Protein AF-A0A3M1F4U8-F1 (afdb_monomer)

Radius of gyration: 16.97 Å; Cα contacts (8 Å, |Δi|>4): 163; chains: 1; bounding box: 34×54×37 Å

Mean predicted aligned error: 6.3 Å

Secondary structure (DSSP, 8-state):
-HHHHHHTT--GGG-EEETTTTHHHHHHHSTTPEEE-TTSPPPPBTTB---BSSHHHHHHHHHHHHHHTT-----TTS-HHHHHHHHHHHTT--BSSTTSSS-B-B--HHHHHHHHSS--HHHHHHHHHHHHHHHHHHHT----TT----

Solvent-accessible surface area (backbone atoms only — not comparable to full-atom values): 8878 Å² total; per-residue (Å²): 108,68,69,56,27,64,76,67,74,47,57,42,76,79,39,77,41,57,35,85,58,84,33,41,65,54,46,74,74,36,81,60,42,39,76,38,52,54,83,36,74,52,73,48,53,88,84,42,73,67,67,38,64,13,28,46,33,43,21,43,54,51,40,51,54,32,49,78,66,68,74,54,84,78,72,91,82,60,59,66,72,58,53,55,46,29,52,60,26,51,76,54,72,39,70,42,65,81,93,52,101,66,54,48,32,47,58,50,71,66,58,43,20,70,74,71,76,43,76,51,59,52,31,51,56,58,23,54,54,36,50,58,70,52,47,51,56,65,73,70,65,67,72,62,96,76,75,75,90,129

pLDDT: mean 88.59, std 14.85, range [35.16, 97.62]

Nearest PDB structures (foldseek):
  2xxa-assembly2_C  TM=3.880E-01  e=1.888E+00  Escherichia coli K-12
  2xxa-assembly1_A  TM=4.246E-01  e=3.343E+00  Escherichia coli K-12
  4xco-assembly2_C  TM=4.123E-01  e=4.894E+00  Methanocaldococcus jannaschii

Foldseek 3Di:
DVVVCVVVVPDQLLAEFECPPPCVVVPVVDPNHHYDDFQDQDFAALNHRAQARGNVLVLLVVLVVCVVVVVDDDDPPPDVVLVVLQVLLNVQFDFDPPVDPHGGYTDDQVRSCVVRVHGSVSNSNSSVSCVCVSCVSVVVPPPPPVPDDD

Structure (mmCIF, N/CA/C/O backbone):
data_AF-A0A3M1F4U8-F1
#
_entry.id   AF-A0A3M1F4U8-F1
#
loop_
_atom_site.group_PDB
_atom_site.id
_atom_site.type_symbol
_atom_site.label_atom_id
_atom_site.label_alt_id
_atom_site.label_comp_id
_atom_site.label_asym_id
_atom_site.label_entity_id
_atom_site.label_seq_id
_atom_site.pdbx_PDB_ins_code
_atom_site.Cartn_x
_atom_site.Cartn_y
_atom_site.Cartn_z
_atom_site.occupancy
_atom_site.B_iso_or_equiv
_atom_site.auth_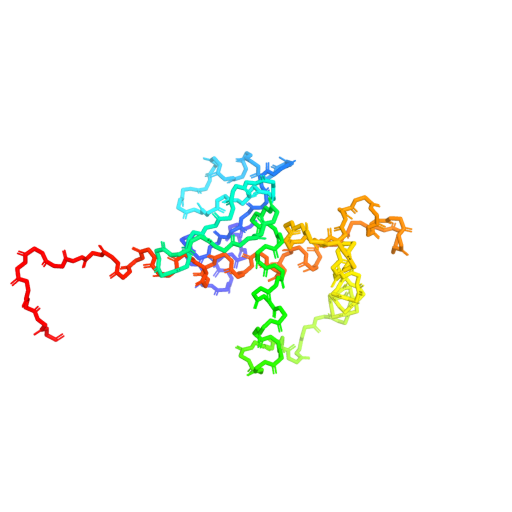seq_id
_atom_site.auth_comp_id
_atom_site.auth_asym_id
_atom_site.auth_atom_id
_atom_site.pdbx_PDB_model_num
ATOM 1 N N . ILE A 1 1 ? 2.109 -4.261 -17.198 1.00 89.00 1 ILE A N 1
ATOM 2 C CA . ILE A 1 1 ? 2.278 -5.040 -15.947 1.00 89.00 1 ILE A CA 1
ATOM 3 C C . ILE A 1 1 ? 2.910 -6.412 -16.203 1.00 89.00 1 ILE A C 1
ATOM 5 O O . ILE A 1 1 ? 3.898 -6.701 -15.551 1.00 89.00 1 ILE A O 1
ATOM 9 N N . GLN A 1 2 ? 2.458 -7.190 -17.199 1.00 92.44 2 GLN A N 1
ATOM 10 C CA . GLN A 1 2 ? 3.043 -8.504 -17.543 1.00 92.44 2 GLN A CA 1
ATOM 11 C C . GLN A 1 2 ? 4.571 -8.476 -17.752 1.00 92.44 2 GLN A C 1
ATOM 13 O O . GLN A 1 2 ? 5.275 -9.286 -17.169 1.00 92.44 2 GLN A O 1
ATOM 18 N N . ALA A 1 3 ? 5.103 -7.485 -18.478 1.00 95.62 3 ALA A N 1
ATOM 19 C CA . ALA A 1 3 ? 6.553 -7.342 -18.659 1.00 95.62 3 ALA A CA 1
ATOM 20 C C . ALA A 1 3 ? 7.322 -7.109 -17.341 1.00 95.62 3 ALA A C 1
ATOM 22 O O . ALA A 1 3 ? 8.433 -7.598 -17.184 1.00 95.62 3 ALA A O 1
ATOM 23 N N . LEU A 1 4 ? 6.730 -6.391 -16.376 1.00 94.25 4 LEU A N 1
ATOM 24 C CA 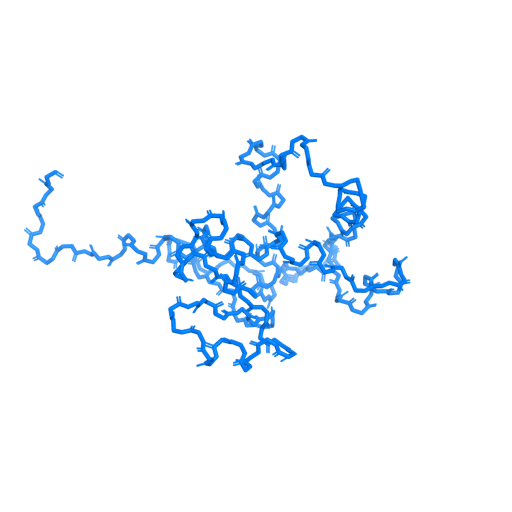. LEU A 1 4 ? 7.337 -6.202 -15.052 1.00 94.25 4 LEU A CA 1
ATOM 25 C C . LEU A 1 4 ? 7.283 -7.501 -14.240 1.00 94.25 4 LEU A C 1
ATOM 27 O O . LEU A 1 4 ? 8.227 -7.816 -13.529 1.00 94.25 4 LEU A O 1
ATOM 31 N N . MET A 1 5 ? 6.195 -8.264 -14.360 1.00 94.88 5 MET A N 1
ATOM 32 C CA . MET A 1 5 ? 6.068 -9.572 -13.712 1.00 94.88 5 MET A CA 1
ATOM 33 C C . MET A 1 5 ? 7.154 -10.535 -14.191 1.00 94.88 5 MET A C 1
ATOM 35 O O . MET A 1 5 ? 7.796 -11.171 -13.367 1.00 94.88 5 MET A O 1
ATOM 39 N N . GLU A 1 6 ? 7.401 -10.587 -15.501 1.00 95.94 6 GLU A N 1
ATOM 40 C CA . GLU A 1 6 ? 8.479 -11.390 -16.087 1.00 95.94 6 GLU A CA 1
ATOM 41 C C . GLU A 1 6 ? 9.863 -10.877 -15.666 1.00 95.94 6 GLU A C 1
ATOM 43 O O . GLU A 1 6 ? 10.699 -11.653 -15.214 1.00 95.94 6 GLU A O 1
ATOM 48 N N . GLN A 1 7 ? 10.091 -9.561 -15.741 1.00 96.19 7 GLN A N 1
ATOM 49 C CA . GLN A 1 7 ? 11.369 -8.947 -15.374 1.00 96.19 7 GLN A CA 1
ATOM 50 C C . GLN A 1 7 ? 11.768 -9.215 -13.915 1.00 96.19 7 GLN A C 1
ATOM 52 O O . GLN A 1 7 ? 12.953 -9.380 -13.628 1.00 96.19 7 GLN A O 1
ATOM 57 N N . TYR A 1 8 ? 10.799 -9.206 -12.998 1.00 93.50 8 TYR A N 1
ATOM 58 C CA . TYR A 1 8 ? 11.035 -9.349 -11.560 1.00 93.50 8 TYR A CA 1
ATOM 59 C C . TYR A 1 8 ? 10.680 -10.738 -11.010 1.00 93.50 8 TYR A C 1
ATOM 61 O O . TYR A 1 8 ? 10.715 -10.915 -9.794 1.00 93.50 8 TYR A O 1
ATOM 69 N N . ASP A 1 9 ? 10.347 -11.701 -11.875 1.00 95.88 9 ASP A N 1
ATOM 70 C CA . ASP A 1 9 ? 9.935 -13.065 -11.509 1.00 95.88 9 ASP A CA 1
ATOM 71 C C . ASP A 1 9 ? 8.799 -13.097 -10.462 1.00 95.88 9 ASP A C 1
ATOM 73 O O . ASP A 1 9 ? 8.844 -13.788 -9.442 1.00 95.88 9 ASP A O 1
ATOM 77 N N . ILE A 1 10 ? 7.765 -12.280 -10.693 1.00 94.75 10 ILE A N 1
ATOM 78 C CA . ILE A 1 10 ? 6.606 -12.161 -9.803 1.00 94.75 10 ILE A CA 1
ATOM 79 C C . ILE A 1 10 ? 5.406 -12.892 -10.416 1.00 94.75 10 ILE A C 1
ATOM 81 O O . ILE A 1 10 ? 4.885 -12.453 -11.445 1.00 94.75 10 ILE A O 1
ATOM 85 N N . PRO A 1 11 ? 4.896 -13.969 -9.787 1.00 94.88 11 PRO A N 1
ATOM 86 C CA . PRO A 1 11 ? 3.726 -14.669 -10.299 1.00 94.88 11 PRO A CA 1
ATOM 87 C C . PRO A 1 11 ? 2.458 -13.804 -10.164 1.00 94.88 11 PRO A C 1
ATOM 89 O O . PRO A 1 11 ? 2.358 -13.022 -9.212 1.00 94.88 11 PRO A O 1
ATOM 92 N N . PRO A 1 12 ? 1.439 -13.984 -11.032 1.00 94.62 12 PRO A N 1
ATOM 93 C CA . PRO A 1 12 ? 0.187 -13.218 -10.978 1.00 94.62 12 PRO A CA 1
ATOM 94 C C . PRO A 1 12 ? -0.471 -13.209 -9.593 1.00 94.62 12 PRO A C 1
ATOM 96 O O . PRO A 1 12 ? -0.931 -12.173 -9.130 1.00 94.62 12 PRO A O 1
ATOM 99 N N . SER A 1 13 ? -0.417 -14.331 -8.870 1.00 93.94 13 SER A N 1
ATOM 100 C CA . SER A 1 13 ? -0.975 -14.473 -7.516 1.00 93.94 13 SER A CA 1
ATOM 101 C C . SER A 1 13 ? -0.355 -13.551 -6.459 1.00 93.94 13 SER A C 1
ATOM 103 O O . SER A 1 13 ? -0.916 -13.414 -5.371 1.00 93.94 13 SER A O 1
ATOM 105 N N . ARG A 1 14 ? 0.786 -12.920 -6.766 1.00 94.56 14 ARG A N 1
ATOM 106 C CA . ARG A 1 14 ? 1.500 -11.937 -5.937 1.00 94.56 14 ARG A CA 1
ATOM 107 C C . ARG A 1 14 ? 1.400 -10.512 -6.496 1.00 94.56 14 ARG A C 1
ATOM 109 O O . ARG A 1 14 ? 2.110 -9.623 -6.031 1.00 94.56 14 ARG A O 1
ATOM 116 N N . VAL A 1 15 ? 0.513 -10.283 -7.464 1.00 95.56 15 VAL A N 1
ATOM 117 C CA . VAL A 1 15 ? 0.231 -8.971 -8.057 1.00 95.56 15 VAL A CA 1
ATOM 118 C C . VAL A 1 15 ? -1.137 -8.488 -7.596 1.00 95.56 15 VAL A C 1
ATOM 120 O O . VAL A 1 15 ? -2.102 -9.248 -7.599 1.00 95.56 15 VAL A O 1
ATOM 123 N N . VAL A 1 16 ? -1.210 -7.220 -7.197 1.00 95.81 16 VAL A N 1
ATOM 124 C CA . VAL A 1 16 ? -2.446 -6.537 -6.806 1.00 95.81 16 VAL A CA 1
ATOM 125 C C . VAL A 1 16 ? -2.638 -5.284 -7.663 1.00 95.81 16 VAL A C 1
ATOM 127 O O . VAL A 1 16 ? -1.659 -4.597 -7.964 1.00 95.81 16 VAL A O 1
ATOM 130 N N . ILE A 1 17 ? -3.870 -5.009 -8.092 1.00 95.50 17 ILE A N 1
ATOM 131 C CA . ILE A 1 17 ? -4.217 -3.938 -9.039 1.00 95.50 17 ILE A CA 1
ATOM 132 C C . ILE A 1 17 ? -5.404 -3.129 -8.492 1.00 95.50 17 ILE A C 1
ATOM 134 O O . ILE A 1 17 ? -6.391 -3.717 -8.063 1.00 95.50 17 ILE A O 1
ATOM 138 N N . ASP A 1 18 ? -5.316 -1.792 -8.526 1.00 93.25 18 ASP A N 1
ATOM 139 C CA . ASP A 1 18 ? -6.425 -0.889 -8.164 1.00 93.25 18 ASP A CA 1
ATOM 140 C C . ASP A 1 18 ? -7.567 -0.992 -9.189 1.00 93.25 18 ASP A C 1
ATOM 142 O O . ASP A 1 18 ? -7.392 -0.670 -10.367 1.00 93.25 18 ASP A O 1
ATOM 146 N N . GLU A 1 19 ? -8.739 -1.428 -8.736 1.00 93.25 19 GLU A N 1
ATOM 147 C CA . GLU A 1 19 ? -9.929 -1.637 -9.562 1.00 93.25 19 GLU A CA 1
ATOM 148 C C . GLU A 1 19 ? -10.860 -0.422 -9.627 1.00 93.25 19 GLU A C 1
ATOM 150 O O . GLU A 1 19 ? -11.730 -0.381 -10.494 1.00 93.25 19 GLU A O 1
ATOM 155 N N . ASP A 1 20 ? -10.689 0.601 -8.781 1.00 85.19 20 ASP A N 1
ATOM 156 C CA . ASP A 1 20 ? -11.611 1.753 -8.726 1.00 85.19 20 ASP A CA 1
ATOM 157 C C . ASP A 1 20 ? -11.517 2.688 -9.960 1.00 85.19 20 ASP A C 1
ATOM 159 O O . ASP A 1 20 ? -12.124 3.762 -9.995 1.00 85.19 20 ASP A O 1
ATOM 163 N N . GLY A 1 21 ? -10.758 2.300 -10.989 1.00 83.06 21 GLY A N 1
ATOM 164 C CA . GLY A 1 21 ? -10.566 3.048 -12.229 1.00 83.06 21 GLY A CA 1
ATOM 165 C C . GLY A 1 21 ? -10.258 2.144 -13.425 1.00 83.06 21 GLY A C 1
ATOM 166 O O . GLY A 1 21 ? -10.920 1.139 -13.657 1.00 83.06 21 GLY A O 1
ATOM 167 N N . V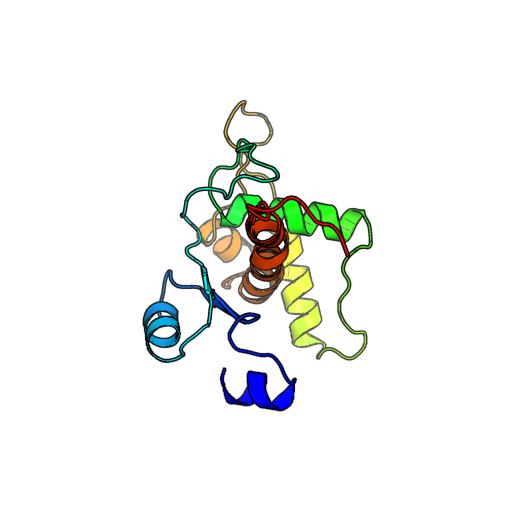AL A 1 22 ? -9.238 2.501 -14.211 1.00 85.06 22 VAL A N 1
ATOM 168 C CA . VAL A 1 22 ? -8.864 1.762 -15.436 1.00 85.06 22 VAL A CA 1
ATOM 169 C C . VAL A 1 22 ? -8.325 0.349 -15.173 1.00 85.06 22 VAL A C 1
ATOM 171 O O . VAL A 1 22 ? -8.220 -0.440 -16.107 1.00 85.06 22 VAL A O 1
ATOM 174 N N . GLY A 1 23 ? -7.966 0.026 -13.928 1.00 87.50 23 GLY A N 1
ATOM 175 C CA . GLY A 1 23 ? -7.357 -1.255 -13.580 1.00 87.50 23 GLY A CA 1
ATOM 176 C C . GLY A 1 23 ? -8.321 -2.441 -13.571 1.00 87.50 23 GLY A C 1
ATOM 177 O O . GLY A 1 23 ? -7.843 -3.561 -13.710 1.00 87.50 23 GLY A O 1
ATOM 178 N N . GLY A 1 24 ? -9.642 -2.226 -13.512 1.00 89.81 24 GLY A N 1
ATOM 179 C CA . GLY A 1 24 ? -10.625 -3.320 -13.560 1.00 89.81 24 GLY A CA 1
ATOM 180 C C . GLY A 1 24 ? -10.485 -4.187 -14.817 1.00 89.81 24 GLY A C 1
ATOM 181 O O . GLY A 1 24 ? -10.349 -5.400 -14.721 1.00 89.81 24 GLY A O 1
ATOM 182 N N . GLY A 1 25 ? -10.352 -3.560 -15.991 1.00 91.19 25 GLY A N 1
ATOM 183 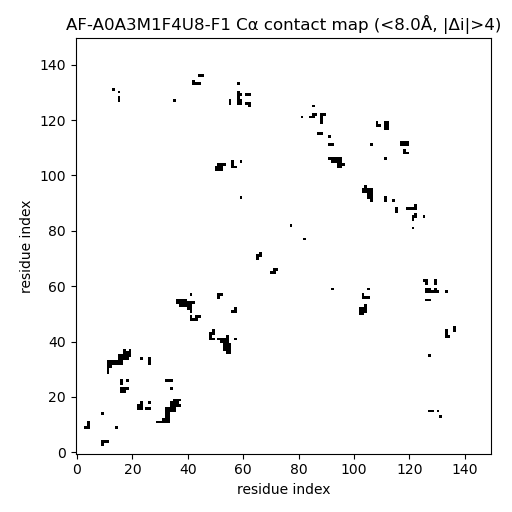C CA . GLY A 1 25 ? -10.117 -4.302 -17.236 1.00 91.19 25 GLY A CA 1
ATOM 184 C C . GLY A 1 25 ? -8.791 -5.075 -17.246 1.00 91.19 25 GLY A C 1
ATOM 185 O O . GLY A 1 25 ? -8.698 -6.134 -17.852 1.00 91.19 25 GLY A O 1
ATOM 186 N N . VAL A 1 26 ? -7.770 -4.592 -16.529 1.00 91.12 26 VAL A N 1
ATOM 187 C CA . VAL A 1 26 ? -6.475 -5.289 -16.420 1.00 91.12 26 VAL A CA 1
ATOM 188 C C . VAL A 1 26 ? -6.585 -6.523 -15.521 1.00 91.12 26 VAL A C 1
ATOM 190 O O . VAL A 1 26 ? -5.923 -7.526 -15.784 1.00 91.12 26 VAL A O 1
ATOM 193 N N . VAL A 1 27 ? -7.408 -6.462 -14.470 1.00 92.62 27 VAL A N 1
ATOM 194 C CA . VAL A 1 27 ? -7.706 -7.621 -13.614 1.00 92.62 27 VAL A CA 1
ATOM 195 C C . VAL A 1 27 ? -8.435 -8.702 -14.410 1.00 92.62 27 VAL A C 1
ATOM 197 O O . VAL A 1 27 ? -8.074 -9.871 -14.300 1.00 92.62 27 VAL A O 1
ATOM 200 N N . ASP A 1 28 ? -9.387 -8.311 -15.259 1.00 91.62 28 ASP A N 1
ATOM 201 C CA . ASP A 1 28 ? -10.135 -9.240 -16.114 1.00 91.62 28 ASP A CA 1
ATOM 202 C C . ASP A 1 28 ? -9.246 -9.925 -17.171 1.00 91.62 28 ASP A C 1
ATOM 204 O O . ASP A 1 28 ? -9.458 -11.089 -17.513 1.00 91.62 28 ASP A O 1
ATOM 208 N N . GLU A 1 29 ? -8.243 -9.216 -17.696 1.00 94.19 29 GLU A N 1
ATOM 209 C CA . GLU A 1 29 ? -7.349 -9.715 -18.750 1.00 94.19 29 GLU A CA 1
ATOM 210 C C . GLU A 1 29 ? -6.231 -10.643 -18.243 1.00 94.19 29 GLU A C 1
ATOM 212 O O . GLU A 1 29 ? -5.699 -11.440 -19.021 1.00 94.19 29 GLU A O 1
ATOM 217 N N . ILE A 1 30 ? -5.832 -10.542 -16.969 1.00 93.25 30 ILE A N 1
ATOM 218 C CA . ILE A 1 30 ? -4.669 -11.264 -16.432 1.00 93.25 30 ILE A CA 1
ATOM 219 C C . ILE A 1 30 ? -5.105 -12.229 -15.335 1.00 93.25 30 ILE A C 1
ATOM 221 O O . ILE A 1 30 ? -5.235 -11.871 -14.167 1.00 93.25 30 ILE A O 1
ATOM 225 N N . GLU A 1 31 ? -5.251 -13.498 -15.704 1.00 93.88 31 GLU A N 1
ATOM 226 C CA . GLU A 1 31 ? -5.654 -14.542 -14.768 1.00 93.88 31 GLU A CA 1
ATOM 227 C C . GLU A 1 31 ? -4.703 -14.646 -13.559 1.00 93.88 31 GLU A C 1
ATOM 229 O O . GLU A 1 31 ? -3.475 -14.677 -13.679 1.00 93.88 31 GLU A O 1
ATOM 234 N N . GLY A 1 32 ? -5.295 -14.722 -12.366 1.00 91.81 32 GLY A N 1
ATOM 235 C CA . GLY A 1 32 ? -4.590 -14.958 -11.107 1.00 91.81 32 GLY A CA 1
ATOM 236 C C . GLY A 1 32 ? -4.148 -13.702 -10.352 1.00 91.81 32 GLY A C 1
ATOM 237 O O . GLY A 1 32 ? -3.794 -13.834 -9.176 1.00 91.81 32 GLY A O 1
ATOM 238 N N . VAL A 1 33 ? -4.206 -12.509 -10.959 1.00 95.19 33 VAL A N 1
ATOM 239 C CA . VAL A 1 33 ? -3.955 -11.245 -10.242 1.00 95.19 33 VAL A CA 1
ATOM 240 C C . VAL A 1 33 ? -5.054 -10.948 -9.225 1.00 95.19 33 VAL A C 1
ATOM 242 O O . VAL A 1 33 ? -6.166 -11.473 -9.299 1.00 95.19 33 VAL A O 1
ATOM 245 N N . LYS A 1 34 ? -4.730 -10.131 -8.222 1.00 95.06 34 LYS A N 1
ATOM 246 C CA . LYS A 1 34 ? -5.672 -9.700 -7.189 1.00 95.06 34 LYS A CA 1
ATOM 247 C C . LYS A 1 34 ? -6.197 -8.310 -7.507 1.00 95.06 34 LYS A C 1
ATOM 249 O O . LYS A 1 34 ? -5.425 -7.386 -7.741 1.00 95.06 34 LYS A O 1
ATOM 254 N N . GLY A 1 35 ? -7.510 -8.169 -7.479 1.00 94.38 35 GLY A N 1
ATOM 255 C CA . GLY A 1 35 ? -8.162 -6.877 -7.561 1.00 94.38 35 GLY A CA 1
ATOM 256 C C . GLY A 1 35 ? -8.256 -6.197 -6.193 1.00 94.38 35 GLY A C 1
ATOM 257 O O . GLY A 1 35 ? -8.427 -6.860 -5.165 1.00 94.38 35 GLY A O 1
ATOM 258 N N . PHE A 1 36 ? -8.080 -4.878 -6.164 1.00 95.31 36 PHE A N 1
ATOM 259 C CA . PHE A 1 36 ? -8.151 -4.052 -4.965 1.00 95.31 36 PHE A CA 1
ATOM 260 C C . PHE A 1 36 ? -9.157 -2.923 -5.155 1.00 95.31 36 PHE A C 1
ATOM 262 O O . PHE A 1 36 ? -8.948 -2.007 -5.944 1.00 95.31 36 PHE A O 1
ATOM 269 N N . VAL A 1 37 ? -10.229 -2.954 -4.368 1.00 94.06 37 VAL A N 1
ATOM 270 C CA . VAL A 1 37 ? -11.270 -1.919 -4.356 1.00 94.06 37 VAL A CA 1
ATOM 271 C C . VAL A 1 37 ? -11.110 -1.098 -3.076 1.00 94.06 37 VAL A C 1
ATOM 273 O O . VAL A 1 37 ? -11.349 -1.614 -1.977 1.00 94.06 37 VAL A O 1
ATOM 276 N N . ASN A 1 38 ? -10.729 0.180 -3.173 1.00 90.62 38 ASN A N 1
ATOM 277 C CA . ASN A 1 38 ? -10.333 1.004 -2.020 1.00 90.62 38 ASN A CA 1
ATOM 278 C C . ASN A 1 38 ? -11.443 1.111 -0.966 1.00 90.62 38 ASN A C 1
ATOM 280 O O . ASN A 1 38 ? -11.180 1.079 0.239 1.00 90.62 38 ASN A O 1
ATOM 284 N N . ASN A 1 39 ? -12.691 1.238 -1.424 1.00 91.94 39 ASN A N 1
ATOM 285 C CA . ASN A 1 39 ? -13.873 1.406 -0.575 1.00 91.94 39 ASN A CA 1
ATOM 286 C C . ASN A 1 39 ? -14.518 0.084 -0.132 1.00 91.94 39 ASN A C 1
ATOM 288 O O . ASN A 1 39 ? -15.574 0.101 0.507 1.00 91.94 39 ASN A O 1
ATOM 292 N N . SER A 1 40 ? -13.905 -1.057 -0.450 1.00 94.19 40 SER A N 1
ATOM 293 C CA . SER A 1 40 ? -14.397 -2.359 -0.005 1.00 94.19 40 SER A CA 1
ATOM 294 C C . SER A 1 40 ? -14.311 -2.521 1.517 1.00 94.19 40 SER A C 1
ATOM 296 O O . SER A 1 40 ? -13.710 -1.722 2.246 1.00 94.19 40 SER A O 1
ATOM 298 N N . LYS A 1 41 ? -14.989 -3.555 2.024 1.00 94.25 41 LYS A N 1
ATOM 299 C CA . LYS A 1 41 ? -15.018 -3.851 3.459 1.00 94.25 41 LYS A CA 1
ATOM 300 C C . LYS A 1 41 ? -13.616 -4.272 3.931 1.00 94.25 41 LYS A C 1
ATOM 302 O O . LYS A 1 41 ? -12.957 -5.015 3.214 1.00 94.25 41 LYS A O 1
ATOM 307 N N . PRO A 1 42 ? -13.203 -3.881 5.152 1.00 94.75 42 PRO A N 1
ATOM 308 C CA . PRO A 1 42 ? -11.987 -4.410 5.764 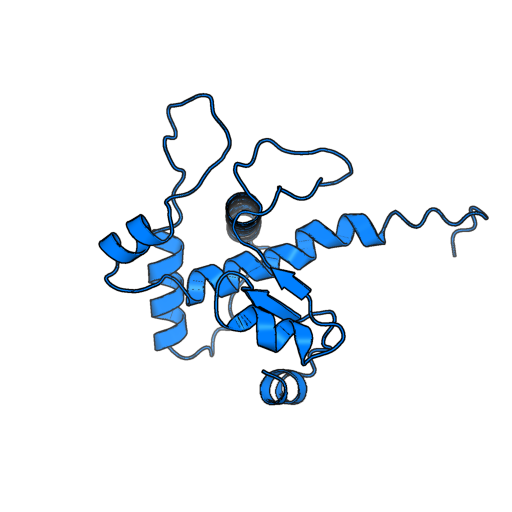1.00 94.75 42 PRO A CA 1
ATOM 309 C C . PRO A 1 42 ? -12.028 -5.939 5.857 1.00 94.75 42 PRO A C 1
ATOM 311 O O . PRO A 1 42 ? -13.095 -6.508 6.134 1.00 94.75 42 PRO A O 1
ATOM 314 N N . ILE A 1 43 ? -10.870 -6.564 5.672 1.00 93.00 43 ILE A N 1
ATOM 315 C CA . ILE A 1 43 ? -10.657 -8.009 5.767 1.00 93.00 43 ILE A CA 1
ATOM 316 C C . ILE A 1 43 ? -10.509 -8.384 7.252 1.00 93.00 43 ILE A C 1
ATOM 318 O O . ILE A 1 43 ? -9.823 -7.671 7.991 1.00 93.00 43 ILE A O 1
ATOM 322 N N . PRO A 1 44 ? -11.168 -9.449 7.742 1.00 90.00 44 PRO A N 1
ATOM 323 C CA . PRO A 1 44 ? -10.931 -9.953 9.092 1.00 90.00 44 PRO A CA 1
ATOM 324 C C . PRO A 1 44 ? -9.482 -10.428 9.262 1.00 90.00 44 PRO A C 1
ATOM 326 O O . PRO A 1 44 ? -9.002 -11.223 8.466 1.00 90.00 44 PRO A O 1
ATOM 329 N N . GLU A 1 45 ? -8.808 -9.991 10.323 1.00 83.12 45 GLU A N 1
ATOM 330 C CA . GLU A 1 45 ? -7.479 -10.496 10.697 1.00 83.12 45 GLU A CA 1
ATOM 331 C C . GLU A 1 45 ? -7.670 -11.515 11.822 1.00 83.12 45 GLU A C 1
ATOM 333 O O . GLU A 1 45 ? -8.312 -11.197 12.828 1.00 83.12 45 GLU A O 1
ATOM 338 N N . GLN A 1 46 ? -7.170 -12.742 11.654 1.00 79.44 46 GLN A N 1
ATOM 339 C CA . GLN A 1 46 ? -7.366 -13.848 12.610 1.00 79.44 46 GLN A CA 1
ATOM 340 C C . GLN A 1 46 ? -8.843 -14.071 13.007 1.00 79.44 46 GLN A C 1
ATOM 342 O O . GLN A 1 46 ? -9.176 -14.297 14.171 1.00 79.44 46 GLN A O 1
ATOM 347 N N . GLY A 1 47 ? -9.762 -13.929 12.047 1.00 78.00 47 GLY A N 1
ATOM 348 C CA . GLY A 1 47 ? -11.209 -14.035 12.280 1.00 78.00 47 GLY A CA 1
ATOM 349 C C . GLY A 1 47 ? -11.840 -12.830 12.992 1.00 78.00 47 GLY A C 1
ATOM 350 O O . GLY A 1 47 ? -13.059 -12.788 13.167 1.00 78.00 47 GLY A O 1
ATOM 351 N N . VAL A 1 48 ? -11.053 -11.814 13.361 1.00 79.94 48 VAL A N 1
ATOM 352 C CA . VAL A 1 48 ? -11.530 -10.608 14.043 1.00 79.94 48 VAL A CA 1
ATOM 353 C C . VAL A 1 48 ? -11.603 -9.444 13.066 1.00 79.94 48 VAL A C 1
ATOM 355 O O . VAL A 1 48 ? -10.607 -8.957 12.528 1.00 79.94 48 VAL A O 1
ATOM 358 N N . LYS A 1 49 ? -12.816 -8.927 12.872 1.00 82.81 49 LYS A N 1
ATOM 359 C CA . LYS A 1 49 ? -13.021 -7.713 12.089 1.00 82.81 49 LYS A CA 1
ATOM 360 C C . LYS A 1 49 ? -12.716 -6.475 12.929 1.00 82.81 49 LYS A C 1
ATOM 362 O O . LYS A 1 49 ? -13.474 -6.124 13.832 1.00 82.81 49 LYS A O 1
ATOM 367 N N . ARG A 1 50 ? -11.628 -5.786 12.592 1.00 87.31 50 ARG A N 1
ATOM 368 C CA . ARG A 1 50 ? -11.240 -4.513 13.214 1.00 87.31 50 ARG A CA 1
ATOM 369 C C . ARG A 1 50 ? -12.062 -3.333 12.677 1.00 87.31 50 ARG A C 1
ATOM 371 O O . ARG A 1 50 ? -12.629 -3.388 11.584 1.00 87.31 50 ARG A O 1
ATOM 378 N N . ASN A 1 51 ? -12.126 -2.251 13.455 1.00 93.69 51 ASN A N 1
ATOM 379 C CA . ASN A 1 51 ? -12.994 -1.091 13.211 1.00 93.69 51 ASN A CA 1
ATOM 380 C C . ASN A 1 51 ? -12.433 -0.097 12.168 1.00 93.69 51 ASN A C 1
ATOM 382 O O . ASN A 1 51 ? -12.375 1.105 12.415 1.00 93.69 51 ASN A O 1
ATOM 386 N N . TYR A 1 52 ? -12.008 -0.581 11.001 1.00 96.00 52 TYR A N 1
ATOM 387 C CA . TYR A 1 52 ? -11.558 0.277 9.900 1.00 96.00 52 TYR A CA 1
ATOM 388 C C . TYR A 1 52 ? -12.732 0.759 9.038 1.00 96.00 52 TYR A C 1
ATOM 390 O O . TYR A 1 52 ? -13.757 0.081 8.900 1.00 96.00 52 TYR A O 1
ATOM 398 N N . ALA A 1 53 ? -12.593 1.942 8.442 1.00 95.94 53 ALA A N 1
ATOM 399 C CA . ALA A 1 53 ? -13.613 2.520 7.571 1.00 95.94 53 ALA A CA 1
ATOM 400 C C . ALA A 1 53 ? -13.792 1.717 6.275 1.00 95.94 53 ALA A C 1
ATOM 402 O O . ALA A 1 53 ? -14.927 1.435 5.885 1.00 95.94 53 ALA A O 1
ATOM 403 N N . ASN A 1 54 ? -12.680 1.330 5.651 1.00 95.38 54 ASN A N 1
ATOM 404 C CA . ASN A 1 54 ? -12.601 0.567 4.408 1.00 95.38 54 ASN A CA 1
ATOM 405 C C . ASN A 1 54 ? -11.249 -0.166 4.305 1.00 95.38 54 ASN A C 1
ATOM 407 O O . ASN A 1 54 ? -10.370 0.027 5.153 1.00 95.38 54 ASN A O 1
ATOM 411 N N . LEU A 1 55 ? -11.097 -1.006 3.278 1.00 95.94 55 LEU A N 1
ATOM 412 C CA . LEU A 1 55 ? -9.881 -1.781 3.025 1.00 95.94 55 LEU A CA 1
ATOM 413 C C . LEU A 1 55 ? -8.647 -0.889 2.851 1.00 95.94 55 LEU A C 1
ATOM 415 O O . LEU A 1 55 ? -7.610 -1.176 3.443 1.00 95.94 55 LEU A O 1
ATOM 419 N N . LYS A 1 56 ? -8.768 0.234 2.129 1.00 95.56 56 LYS A N 1
ATOM 420 C CA . LYS A 1 56 ? -7.667 1.198 1.989 1.00 95.56 56 LYS A CA 1
ATOM 421 C C . LYS A 1 56 ? -7.152 1.673 3.346 1.00 95.56 56 LYS A C 1
ATOM 423 O O . LYS A 1 56 ? -5.956 1.602 3.602 1.00 95.56 56 LYS A O 1
ATOM 428 N N . SER A 1 57 ? -8.052 2.094 4.236 1.00 96.81 57 SER A N 1
ATOM 429 C CA . SER A 1 57 ? -7.671 2.523 5.586 1.00 96.81 57 SER A CA 1
ATOM 430 C C . SER A 1 57 ? -6.946 1.397 6.325 1.00 96.81 57 SER A C 1
ATOM 432 O O . SER A 1 57 ? -5.877 1.630 6.880 1.00 96.81 57 SER A O 1
ATOM 434 N N . GLN A 1 58 ? -7.475 0.170 6.286 1.00 97.00 58 GLN A N 1
ATOM 435 C CA . GLN A 1 58 ? -6.837 -0.984 6.926 1.00 97.00 58 GLN A CA 1
ATOM 436 C C . GLN A 1 58 ? -5.415 -1.235 6.400 1.00 97.00 58 GLN A C 1
ATOM 438 O O . GLN A 1 58 ? -4.488 -1.360 7.199 1.00 97.00 58 GLN A O 1
ATOM 443 N N . CYS A 1 59 ? -5.222 -1.265 5.079 1.00 97.12 59 CYS A N 1
ATOM 444 C CA . CYS A 1 59 ? -3.907 -1.443 4.463 1.00 97.12 59 CYS A CA 1
ATOM 445 C C . CYS A 1 59 ? -2.930 -0.326 4.846 1.00 97.12 59 CYS A C 1
ATOM 447 O O . CYS A 1 59 ? -1.773 -0.610 5.147 1.00 97.12 59 CYS A O 1
ATOM 449 N N . THR A 1 60 ? -3.383 0.929 4.902 1.00 97.56 60 THR A N 1
ATOM 450 C CA . THR A 1 60 ? -2.543 2.059 5.318 1.00 97.56 60 THR A CA 1
ATOM 451 C C . THR A 1 60 ? -2.117 1.952 6.784 1.00 97.56 60 THR A C 1
ATOM 453 O O . THR A 1 60 ? -0.937 2.128 7.080 1.00 97.56 60 THR A O 1
ATOM 456 N N . PHE A 1 61 ? -3.026 1.599 7.701 1.00 96.56 61 PHE A N 1
ATOM 457 C CA . PHE A 1 61 ? -2.662 1.364 9.105 1.00 96.56 61 PHE A CA 1
ATOM 458 C C . PHE A 1 61 ? -1.695 0.177 9.251 1.00 96.56 61 PHE A C 1
ATOM 460 O O . PHE A 1 61 ? -0.709 0.281 9.975 1.00 96.56 61 PHE A O 1
ATOM 467 N N . LYS A 1 62 ? -1.908 -0.916 8.505 1.00 95.88 62 LYS A N 1
ATOM 468 C CA . LYS A 1 62 ? -0.988 -2.066 8.478 1.00 95.88 62 LYS A CA 1
ATOM 469 C C . LYS A 1 62 ? 0.402 -1.676 7.962 1.00 95.88 62 LYS A C 1
ATOM 471 O O . LYS A 1 62 ? 1.406 -2.123 8.509 1.00 95.88 62 LYS A O 1
ATOM 476 N N . ALA A 1 63 ? 0.466 -0.818 6.943 1.00 96.56 63 ALA A N 1
ATOM 477 C CA . ALA A 1 63 ? 1.723 -0.307 6.405 1.00 96.56 63 ALA A CA 1
ATOM 478 C C . ALA A 1 63 ? 2.469 0.537 7.448 1.00 96.56 63 ALA A C 1
ATOM 480 O O . ALA A 1 63 ? 3.670 0.347 7.634 1.00 96.56 63 ALA A O 1
ATOM 481 N N . ALA A 1 64 ? 1.758 1.412 8.170 1.00 95.81 64 ALA A N 1
ATOM 482 C CA . ALA A 1 64 ? 2.328 2.187 9.270 1.00 95.81 64 ALA A CA 1
ATOM 483 C C . ALA A 1 64 ? 2.880 1.276 10.381 1.00 95.81 64 ALA A C 1
ATOM 485 O O . ALA A 1 64 ? 4.008 1.474 10.829 1.00 95.81 64 ALA A O 1
ATOM 486 N N . ASP A 1 65 ? 2.139 0.231 10.766 1.00 95.31 65 ASP A N 1
ATOM 487 C CA . ASP A 1 65 ? 2.605 -0.769 11.734 1.00 95.31 65 ASP A CA 1
ATOM 488 C C . ASP A 1 65 ? 3.891 -1.467 11.265 1.00 95.31 65 ASP A C 1
ATOM 490 O O . ASP A 1 65 ? 4.818 -1.645 12.055 1.00 95.31 65 ASP A O 1
ATOM 494 N N . TYR A 1 66 ? 3.970 -1.853 9.987 1.00 96.56 66 TYR A N 1
ATOM 495 C CA . TYR A 1 66 ? 5.147 -2.519 9.417 1.00 96.56 66 TYR A CA 1
ATOM 496 C C . TYR A 1 66 ? 6.359 -1.588 9.351 1.00 96.56 66 TYR A C 1
ATOM 498 O O . TYR A 1 66 ? 7.468 -2.031 9.648 1.00 96.56 66 TYR A O 1
ATOM 506 N N . ILE A 1 67 ? 6.160 -0.316 8.995 1.00 94.75 67 ILE A N 1
ATOM 507 C CA . ILE A 1 67 ? 7.223 0.697 8.985 1.00 94.75 67 ILE A CA 1
ATOM 508 C C . ILE A 1 67 ? 7.757 0.910 10.404 1.00 94.75 67 ILE A C 1
ATOM 510 O O . ILE A 1 67 ? 8.959 0.797 10.629 1.00 94.75 67 ILE A O 1
ATOM 514 N N . ASN A 1 68 ? 6.869 1.150 11.372 1.00 95.19 68 ASN A N 1
ATOM 515 C CA . ASN A 1 68 ? 7.246 1.435 12.761 1.00 95.19 68 ASN A CA 1
ATOM 516 C C . ASN A 1 68 ? 7.944 0.253 13.451 1.00 95.19 68 ASN A C 1
ATOM 518 O O . ASN A 1 68 ? 8.679 0.445 14.415 1.00 95.19 68 ASN A O 1
ATOM 522 N N . GLN A 1 69 ? 7.701 -0.968 12.972 1.00 97.31 69 GLN A N 1
ATOM 523 C CA . GLN A 1 69 ? 8.336 -2.195 13.458 1.00 97.31 69 GLN A CA 1
ATOM 524 C C . GLN A 1 69 ? 9.545 -2.623 12.612 1.00 97.31 69 GLN A C 1
ATOM 526 O O . GLN A 1 69 ? 10.034 -3.734 12.797 1.00 97.31 69 GLN A O 1
ATOM 531 N N . GLU A 1 70 ? 9.985 -1.796 11.658 1.00 95.19 70 GLU A N 1
ATOM 532 C CA . GLU A 1 70 ? 11.101 -2.087 10.744 1.00 9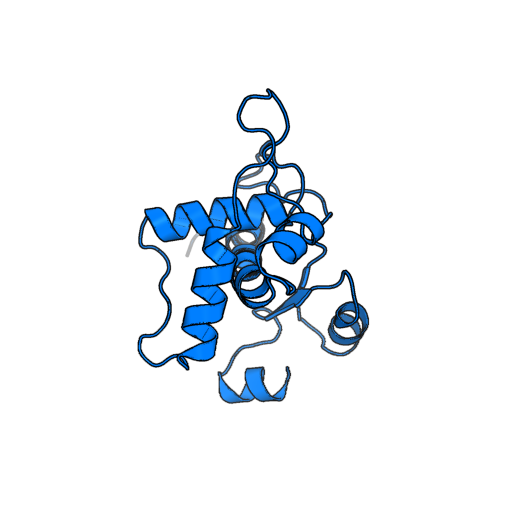5.19 70 GLU A CA 1
ATOM 533 C C . GLU A 1 70 ? 10.930 -3.400 9.944 1.00 95.19 70 GLU A C 1
ATOM 535 O O . GLU A 1 70 ? 11.894 -4.033 9.519 1.00 95.19 70 GLU A O 1
ATOM 540 N N . LYS A 1 71 ? 9.681 -3.819 9.700 1.00 95.62 71 LYS A N 1
ATOM 541 C CA . LYS A 1 71 ? 9.336 -5.041 8.945 1.00 95.62 71 LYS A CA 1
ATOM 542 C C . LYS A 1 71 ? 9.346 -4.844 7.434 1.00 95.62 71 LYS A C 1
ATOM 544 O O . LYS A 1 71 ? 9.304 -5.818 6.684 1.00 95.62 71 LYS A O 1
ATOM 549 N N . ILE A 1 72 ? 9.362 -3.595 6.979 1.00 93.56 72 ILE A N 1
ATOM 550 C CA . ILE A 1 72 ? 9.397 -3.237 5.565 1.00 93.56 72 ILE A CA 1
ATOM 551 C C . ILE A 1 72 ? 10.384 -2.097 5.338 1.00 93.56 72 ILE A C 1
ATOM 553 O O . ILE A 1 72 ? 10.513 -1.187 6.151 1.00 93.56 72 ILE A O 1
ATOM 557 N N . SER A 1 73 ? 11.074 -2.148 4.205 1.00 91.56 73 SER A N 1
ATOM 558 C CA . SER A 1 73 ? 11.939 -1.080 3.715 1.00 91.56 73 SER A CA 1
ATOM 559 C C . SER A 1 73 ? 11.895 -1.047 2.189 1.00 91.56 73 SER A C 1
ATOM 561 O O . SER A 1 73 ? 11.427 -1.990 1.548 1.00 91.56 73 SER A O 1
ATOM 563 N N . VAL A 1 74 ? 12.362 0.053 1.604 1.00 89.50 74 VAL A N 1
ATOM 564 C CA . VAL A 1 74 ? 12.557 0.178 0.156 1.00 89.50 74 VAL A CA 1
ATOM 565 C C . VAL A 1 74 ? 14.023 -0.056 -0.195 1.00 89.50 74 VAL A C 1
ATOM 567 O O . VAL A 1 74 ? 14.918 0.251 0.596 1.00 89.50 74 VAL A O 1
ATOM 570 N N . TYR A 1 75 ? 14.284 -0.597 -1.385 1.00 89.56 75 TYR A N 1
ATOM 571 C CA . TYR A 1 75 ? 15.652 -0.800 -1.859 1.00 89.56 75 TYR A CA 1
ATOM 572 C C . TYR A 1 75 ? 16.407 0.529 -1.964 1.00 89.56 75 TYR A C 1
ATOM 574 O O . TYR A 1 75 ? 15.846 1.552 -2.347 1.00 89.56 75 TYR A O 1
ATOM 582 N N . LYS A 1 76 ? 17.710 0.503 -1.666 1.00 87.62 76 LYS A N 1
ATOM 583 C CA . LYS A 1 76 ? 18.560 1.704 -1.703 1.00 87.62 76 LYS A CA 1
ATOM 584 C C . LYS A 1 76 ? 18.703 2.306 -3.102 1.00 87.62 76 LYS A C 1
ATOM 586 O O . LYS A 1 76 ? 18.930 3.502 -3.217 1.00 87.62 76 LYS A O 1
ATOM 591 N N . GLU A 1 77 ? 18.583 1.483 -4.139 1.00 92.00 77 GLU A N 1
ATOM 592 C CA . GLU A 1 77 ? 18.852 1.859 -5.533 1.00 92.00 77 GLU A CA 1
ATOM 593 C C . GLU A 1 77 ? 17.586 2.231 -6.320 1.00 92.00 77 GLU A C 1
ATOM 595 O O . GLU A 1 77 ? 17.605 2.263 -7.550 1.00 92.00 77 GLU A O 1
ATOM 600 N N . ILE A 1 78 ? 16.464 2.506 -5.642 1.00 93.00 78 ILE A N 1
ATOM 601 C CA . ILE A 1 78 ? 15.273 2.987 -6.347 1.00 93.00 78 ILE A CA 1
ATOM 602 C C . ILE A 1 78 ? 15.543 4.359 -6.992 1.00 93.00 78 ILE A C 1
ATOM 604 O O . ILE A 1 78 ? 16.256 5.180 -6.409 1.00 93.00 78 ILE A O 1
ATOM 608 N N . PRO A 1 79 ? 14.963 4.646 -8.171 1.00 95.50 79 PRO A N 1
ATOM 609 C CA . PRO A 1 79 ? 15.066 5.964 -8.787 1.00 95.50 79 PRO A CA 1
ATOM 610 C C . PRO A 1 79 ? 14.618 7.083 -7.836 1.00 95.50 79 PRO A C 1
ATOM 612 O O . PRO A 1 79 ? 13.575 6.967 -7.192 1.00 95.50 79 PRO A O 1
ATOM 615 N N . GLU A 1 80 ? 15.364 8.192 -7.797 1.00 95.00 80 GLU A N 1
ATOM 616 C CA . GLU A 1 80 ? 15.123 9.266 -6.817 1.00 95.00 80 GLU A CA 1
ATOM 617 C C . GLU A 1 80 ? 13.703 9.844 -6.914 1.00 95.00 80 GLU A C 1
ATOM 619 O O . GLU A 1 80 ? 13.054 10.044 -5.897 1.00 95.00 80 GLU A O 1
ATOM 624 N N . HIS A 1 81 ? 13.156 9.991 -8.124 1.00 95.38 81 HIS A N 1
ATOM 625 C CA . HIS A 1 81 ? 11.784 10.480 -8.308 1.00 95.38 81 HIS A CA 1
ATOM 626 C C . HIS A 1 81 ? 10.715 9.560 -7.684 1.00 95.38 81 HIS A C 1
ATOM 628 O O . HIS A 1 81 ? 9.681 10.045 -7.228 1.00 95.38 81 HIS A O 1
ATOM 634 N N . ILE A 1 82 ? 10.952 8.241 -7.642 1.00 95.75 82 ILE A N 1
ATOM 635 C CA . ILE A 1 82 ? 10.057 7.286 -6.970 1.00 95.75 82 ILE A CA 1
ATOM 636 C C . ILE A 1 82 ? 10.192 7.447 -5.459 1.00 95.75 82 ILE A C 1
ATOM 638 O O . ILE A 1 82 ? 9.189 7.456 -4.751 1.00 95.75 82 ILE A O 1
ATOM 642 N N . LYS A 1 83 ? 11.423 7.602 -4.963 1.00 95.56 83 LYS A N 1
ATOM 643 C CA . LYS A 1 83 ? 11.699 7.814 -3.540 1.00 95.56 83 LYS A CA 1
ATOM 644 C C . LYS A 1 83 ? 11.044 9.094 -3.023 1.00 95.56 83 LYS A C 1
ATOM 646 O O . LYS A 1 83 ? 10.295 9.035 -2.053 1.00 95.56 83 LYS A O 1
ATOM 651 N N . GLU A 1 84 ? 11.276 10.224 -3.685 1.00 96.25 84 GLU A N 1
ATOM 652 C CA . GLU A 1 84 ? 10.673 11.517 -3.337 1.00 96.25 84 GLU A CA 1
ATOM 653 C C . GLU A 1 84 ? 9.146 11.474 -3.444 1.00 96.25 84 GLU A C 1
ATOM 655 O O . GLU A 1 84 ? 8.445 11.963 -2.555 1.00 96.25 84 GLU A O 1
ATOM 660 N N . GLY A 1 85 ? 8.618 10.842 -4.497 1.00 97.25 85 GLY A N 1
ATOM 661 C CA . GLY A 1 85 ? 7.181 10.664 -4.685 1.00 97.25 85 GLY A CA 1
ATOM 662 C C . GLY A 1 85 ? 6.540 9.835 -3.573 1.00 97.25 85 GLY A C 1
ATOM 663 O O . GLY A 1 85 ? 5.508 10.228 -3.030 1.00 97.25 85 GLY A O 1
ATOM 664 N N . LEU A 1 86 ? 7.177 8.727 -3.189 1.00 96.69 86 LEU A N 1
ATOM 665 C CA . LEU A 1 86 ? 6.712 7.858 -2.114 1.00 96.69 86 LEU A CA 1
ATOM 666 C C . LEU A 1 86 ? 6.754 8.555 -0.751 1.00 96.69 86 LEU A C 1
ATOM 668 O O . LEU A 1 86 ? 5.781 8.466 -0.008 1.00 96.69 86 LEU A O 1
ATOM 672 N N . ILE A 1 87 ? 7.844 9.260 -0.432 1.00 95.94 87 ILE A N 1
ATOM 673 C CA . ILE A 1 87 ? 7.961 10.038 0.812 1.00 95.94 87 ILE A CA 1
ATOM 674 C C . ILE A 1 87 ? 6.840 11.078 0.874 1.00 95.94 87 ILE A C 1
ATOM 676 O O . ILE A 1 87 ? 6.071 11.091 1.833 1.00 95.94 87 ILE A O 1
ATOM 680 N N . THR A 1 88 ? 6.692 11.867 -0.195 1.00 97.62 88 THR A N 1
ATOM 681 C CA . THR A 1 88 ? 5.646 12.894 -0.309 1.00 97.62 88 THR A CA 1
ATOM 682 C C . THR A 1 88 ? 4.247 12.306 -0.106 1.00 97.62 88 THR A C 1
ATOM 684 O O . THR A 1 88 ? 3.409 12.929 0.539 1.00 97.62 88 THR A O 1
ATOM 687 N N . ASP A 1 89 ? 3.979 11.107 -0.634 1.00 97.44 89 ASP A N 1
ATOM 688 C CA . ASP A 1 89 ? 2.677 10.445 -0.491 1.00 97.44 89 ASP A CA 1
ATOM 689 C C . ASP A 1 89 ? 2.421 9.947 0.925 1.00 97.44 89 ASP A C 1
ATOM 691 O O . ASP A 1 89 ? 1.347 10.184 1.480 1.00 97.44 89 ASP A O 1
ATOM 695 N N . ILE A 1 90 ? 3.404 9.260 1.512 1.00 95.38 90 ILE A N 1
ATOM 696 C CA . ILE A 1 90 ? 3.285 8.679 2.851 1.00 95.38 90 ILE A CA 1
ATOM 697 C C . ILE A 1 90 ? 3.070 9.778 3.899 1.00 95.38 90 ILE A C 1
ATOM 699 O O . ILE A 1 90 ? 2.263 9.589 4.807 1.00 95.38 90 ILE A O 1
ATOM 703 N N . GLU A 1 91 ? 3.701 10.946 3.751 1.00 95.75 91 GLU A N 1
ATOM 704 C CA . GLU A 1 91 ? 3.508 12.095 4.652 1.00 95.75 91 GLU A CA 1
ATOM 705 C C . GLU A 1 91 ? 2.053 12.602 4.706 1.00 95.75 91 GLU A C 1
ATOM 707 O O . GLU A 1 91 ? 1.632 13.192 5.706 1.00 95.75 91 GLU A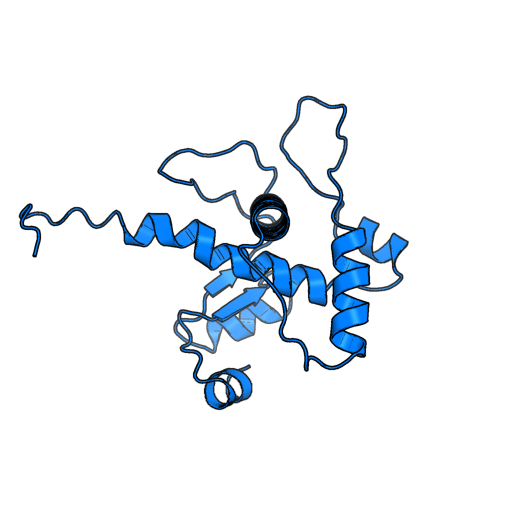 O 1
ATOM 712 N N . GLN A 1 92 ? 1.259 12.346 3.661 1.00 96.00 92 GLN A N 1
ATOM 713 C CA . GLN A 1 92 ? -0.155 12.731 3.608 1.00 96.00 92 GLN A CA 1
ATOM 714 C C . GLN A 1 92 ? -1.096 11.696 4.229 1.00 96.00 92 GLN A C 1
ATOM 716 O O . GLN A 1 92 ? -2.274 11.993 4.451 1.00 96.00 92 GLN A O 1
ATOM 721 N N . TYR A 1 93 ? -0.626 10.480 4.513 1.00 94.88 93 TYR A N 1
ATOM 722 C CA . TYR A 1 93 ? -1.446 9.430 5.113 1.00 94.88 93 TYR A CA 1
ATOM 723 C C . TYR A 1 93 ? -1.640 9.651 6.608 1.00 94.88 93 TYR A C 1
ATOM 725 O O . TYR A 1 93 ? -0.978 9.068 7.459 1.00 94.88 93 TYR A O 1
ATOM 733 N N . GLN A 1 94 ? -2.621 10.498 6.907 1.00 93.44 94 GLN A N 1
ATOM 734 C CA . GLN A 1 94 ? -3.013 10.881 8.255 1.00 93.44 94 GLN A CA 1
ATOM 735 C C . GLN A 1 94 ? -4.405 10.349 8.594 1.00 93.44 94 GLN A C 1
ATOM 737 O O . GLN A 1 94 ? -5.266 10.204 7.718 1.00 93.44 94 GLN A O 1
ATOM 742 N N . MET A 1 95 ? -4.633 10.079 9.881 1.00 94.56 95 MET A N 1
ATOM 743 C CA . MET A 1 95 ? -5.947 9.691 10.385 1.00 94.56 95 MET A CA 1
ATOM 744 C C . MET A 1 95 ? -6.948 10.831 10.178 1.00 94.56 95 MET A C 1
ATOM 746 O O . MET A 1 95 ? -6.677 11.991 10.486 1.00 94.56 95 MET A O 1
ATOM 750 N N . LYS A 1 96 ? -8.128 10.489 9.668 1.00 94.31 96 LYS A N 1
ATOM 751 C CA . LYS A 1 96 ? -9.242 11.419 9.526 1.00 94.31 96 LYS A CA 1
ATOM 752 C C . LYS A 1 96 ? -10.003 11.509 10.847 1.00 94.31 96 LYS A C 1
ATOM 754 O O . LYS A 1 96 ? -10.418 10.482 11.371 1.00 94.31 96 LYS A O 1
ATOM 759 N N . ASP A 1 97 ? -10.236 12.738 11.313 1.00 91.62 97 ASP A N 1
ATOM 760 C CA . ASP A 1 97 ? -11.010 13.040 12.526 1.00 91.62 97 ASP A CA 1
ATOM 761 C C . ASP A 1 97 ? -10.525 12.258 13.781 1.00 91.62 97 ASP A C 1
ATOM 763 O O . ASP A 1 97 ? -11.309 11.510 14.366 1.00 91.62 97 ASP A O 1
ATOM 767 N N . PRO A 1 98 ? -9.257 12.407 14.218 1.00 87.25 98 PRO A N 1
ATOM 768 C CA . PRO A 1 98 ? -8.676 11.610 15.311 1.00 87.25 98 PRO A CA 1
ATOM 769 C C . PRO A 1 98 ? -9.397 11.761 16.661 1.00 87.25 98 PRO A C 1
ATOM 771 O O . PRO A 1 98 ? -9.354 10.848 17.477 1.00 87.25 98 PRO A O 1
ATOM 774 N N . ASP A 1 99 ? -10.091 12.881 16.878 1.00 86.56 99 ASP A N 1
ATOM 775 C CA . ASP A 1 99 ? -10.818 13.172 18.120 1.00 86.56 99 ASP A CA 1
ATOM 776 C C . ASP A 1 99 ? -12.237 12.576 18.163 1.00 86.56 99 ASP A C 1
ATOM 778 O O . ASP A 1 99 ? -12.976 12.791 19.126 1.00 86.56 99 ASP A O 1
ATOM 782 N N . LYS A 1 100 ? -12.672 11.875 17.108 1.00 88.12 100 LYS A N 1
ATOM 783 C CA . LYS A 1 100 ? -14.009 11.274 17.043 1.00 88.12 100 LYS A CA 1
ATOM 784 C C . LYS A 1 100 ? -13.949 9.775 17.301 1.00 88.12 100 LYS A C 1
ATOM 786 O O . LYS A 1 100 ? -13.233 9.048 16.617 1.00 88.12 100 LYS A O 1
ATOM 791 N N . ASP A 1 101 ? -14.827 9.305 18.186 1.00 81.31 101 ASP A N 1
ATOM 792 C CA . ASP A 1 101 ? -15.128 7.882 18.350 1.00 81.31 101 ASP A CA 1
ATOM 793 C C . ASP A 1 101 ? -15.879 7.366 17.114 1.00 81.31 101 ASP A C 1
ATOM 795 O O . ASP A 1 101 ? -17.110 7.367 17.025 1.00 81.31 101 ASP A O 1
ATOM 799 N N . GLY A 1 102 ? -15.109 6.979 16.102 1.00 89.56 102 GLY A N 1
ATOM 800 C CA . GLY A 1 102 ? -15.593 6.517 14.812 1.00 89.56 102 GLY A CA 1
ATOM 801 C C . GLY A 1 102 ? -14.781 5.344 14.277 1.00 89.56 102 GLY A C 1
ATOM 802 O O . GLY A 1 102 ? -13.981 4.723 14.975 1.00 89.56 102 GLY A O 1
ATOM 803 N N . LYS A 1 103 ? -15.011 5.006 13.007 1.00 93.25 103 LYS A N 1
ATOM 804 C CA . LYS A 1 103 ? -14.165 4.031 12.311 1.00 93.25 103 LYS A CA 1
ATOM 805 C C . LYS A 1 103 ? -12.790 4.639 12.048 1.00 93.25 103 LYS A C 1
ATOM 807 O O . LYS A 1 103 ? -12.711 5.794 11.639 1.00 93.25 103 LYS A O 1
ATOM 812 N N . LEU A 1 104 ? -11.739 3.834 12.184 1.00 95.25 104 LEU A N 1
ATOM 813 C CA . LEU A 1 104 ? -10.379 4.203 11.799 1.00 95.25 104 LEU A CA 1
ATOM 814 C C . LEU A 1 104 ? -10.343 4.480 10.293 1.00 95.25 104 LEU A C 1
ATOM 816 O O . LEU A 1 104 ? -10.502 3.570 9.472 1.00 95.25 104 LEU A O 1
ATOM 820 N N . ALA A 1 105 ? -10.175 5.749 9.945 1.00 96.00 105 ALA A N 1
ATOM 821 C CA . ALA A 1 105 ? -10.199 6.259 8.584 1.00 96.00 105 ALA A CA 1
ATOM 822 C C . ALA A 1 105 ? -8.959 7.114 8.327 1.00 96.00 105 ALA A C 1
ATOM 824 O O . ALA A 1 105 ? -8.411 7.706 9.254 1.00 96.00 105 ALA A O 1
ATOM 825 N N . ILE A 1 106 ? -8.559 7.217 7.064 1.00 96.44 106 ILE A N 1
ATOM 826 C CA . ILE A 1 106 ? -7.510 8.138 6.614 1.00 96.44 106 ILE A CA 1
ATOM 827 C C . ILE A 1 106 ? -8.102 9.302 5.809 1.00 96.44 106 ILE A C 1
ATOM 829 O O . ILE A 1 106 ? -9.279 9.269 5.424 1.00 96.44 106 ILE A O 1
ATOM 833 N N . LEU A 1 107 ? -7.294 10.333 5.545 1.00 95.50 107 LEU A N 1
ATOM 834 C CA . LEU A 1 107 ? -7.647 11.395 4.598 1.00 95.50 107 LEU A CA 1
ATOM 835 C C . LEU A 1 107 ? -8.073 10.809 3.240 1.00 95.50 107 LEU A C 1
ATOM 837 O O . LEU A 1 107 ? -7.551 9.795 2.774 1.00 95.50 107 LEU A O 1
ATOM 841 N N . THR A 1 108 ? -9.059 11.440 2.600 1.00 92.38 108 THR A N 1
ATOM 842 C CA . THR A 1 108 ? -9.570 10.969 1.307 1.00 92.38 108 THR A CA 1
ATOM 843 C C . THR A 1 108 ? -8.556 11.221 0.195 1.00 92.38 108 THR A C 1
ATOM 845 O O . THR A 1 108 ? -7.740 12.139 0.276 1.00 92.38 108 THR A O 1
ATOM 848 N N . LYS A 1 109 ? -8.650 10.448 -0.895 1.00 88.31 109 LYS A N 1
ATOM 849 C CA . LYS A 1 109 ? -7.793 10.629 -2.077 1.00 88.31 109 LYS A CA 1
ATOM 850 C C . LYS A 1 109 ? -7.870 12.059 -2.625 1.00 88.31 109 LYS A C 1
ATOM 852 O O . LYS A 1 109 ? -6.848 12.608 -3.015 1.00 88.31 109 LYS A O 1
ATOM 857 N N . ASP A 1 110 ? -9.049 12.676 -2.594 1.00 92.62 110 ASP A N 1
ATOM 858 C CA . ASP A 1 110 ? -9.232 14.057 -3.049 1.00 92.62 110 ASP A CA 1
ATOM 859 C C . ASP A 1 110 ? -8.592 15.086 -2.112 1.00 92.62 110 ASP A C 1
ATOM 861 O O . ASP A 1 110 ? -7.978 16.032 -2.595 1.00 92.62 110 ASP A O 1
ATOM 865 N N . ALA A 1 111 ? -8.665 14.886 -0.791 1.00 95.12 111 ALA A N 1
ATOM 866 C CA . ALA A 1 111 ? -7.984 15.759 0.168 1.00 95.12 111 ALA A CA 1
ATOM 867 C C . ALA A 1 111 ? -6.459 15.671 0.008 1.00 95.12 111 ALA A C 1
ATOM 869 O O . ALA A 1 111 ? -5.776 16.689 -0.049 1.00 95.12 111 ALA A O 1
ATOM 870 N N . ILE A 1 112 ? -5.926 14.458 -0.159 1.00 95.94 112 ILE A N 1
ATOM 871 C CA . ILE A 1 112 ? -4.496 14.257 -0.407 1.00 95.94 112 ILE A CA 1
ATOM 872 C C . ILE A 1 112 ? -4.085 14.927 -1.723 1.00 95.94 112 ILE A C 1
ATOM 874 O O . ILE A 1 112 ? -3.122 15.686 -1.742 1.00 95.94 112 ILE A O 1
ATOM 878 N N . LYS A 1 113 ? -4.860 14.739 -2.801 1.00 95.62 113 LYS A N 1
ATOM 879 C CA . LYS A 1 113 ? -4.632 15.416 -4.090 1.00 95.62 113 LYS A CA 1
ATOM 880 C C . LYS A 1 113 ? -4.585 16.933 -3.969 1.00 95.62 113 LYS A C 1
ATOM 882 O O . LYS A 1 113 ? -3.762 17.561 -4.628 1.00 95.62 113 LYS A O 1
ATOM 887 N N . GLN A 1 114 ? -5.454 17.519 -3.150 1.00 97.00 114 GLN A N 1
ATOM 888 C CA . GLN A 1 114 ? -5.447 18.958 -2.888 1.00 97.00 114 GLN A CA 1
ATOM 889 C C . GLN A 1 114 ? -4.173 19.398 -2.158 1.00 97.00 114 GLN A C 1
ATOM 891 O O . GLN A 1 114 ? -3.643 20.458 -2.479 1.00 97.00 114 GLN A O 1
ATOM 896 N N . ASN A 1 115 ? -3.653 18.581 -1.239 1.00 96.44 115 ASN A N 1
ATOM 897 C CA . ASN A 1 115 ? -2.445 18.903 -0.480 1.00 96.44 115 ASN A CA 1
ATOM 898 C C . ASN A 1 115 ? -1.163 18.833 -1.326 1.00 96.44 115 ASN A C 1
ATOM 900 O O . ASN A 1 115 ? -0.301 19.696 -1.182 1.00 96.44 115 ASN A O 1
ATOM 904 N N . ILE A 1 116 ? -1.022 17.823 -2.196 1.00 96.88 116 ILE A N 1
ATOM 905 C CA . ILE A 1 116 ? 0.229 17.578 -2.953 1.00 96.88 116 ILE A CA 1
ATOM 906 C C . ILE A 1 116 ? 0.138 17.914 -4.448 1.00 96.88 116 ILE A C 1
ATOM 908 O O . ILE A 1 116 ? 1.108 17.745 -5.181 1.00 96.88 116 ILE A O 1
ATOM 912 N N . GLY A 1 117 ? -1.025 18.357 -4.931 1.00 96.62 117 GLY A N 1
ATOM 913 C CA . GLY A 1 117 ? -1.245 18.742 -6.330 1.00 96.62 117 GLY A CA 1
ATOM 914 C C . GLY A 1 117 ? -1.299 17.580 -7.333 1.00 96.62 117 GLY A C 1
ATOM 915 O O . GLY A 1 117 ? -1.383 17.818 -8.537 1.00 96.62 117 GLY A O 1
ATOM 916 N N . ARG A 1 118 ? -1.263 16.325 -6.868 1.00 95.88 118 ARG A N 1
ATOM 917 C CA . ARG A 1 118 ? -1.367 15.107 -7.690 1.00 95.88 118 ARG A CA 1
ATOM 918 C C . ARG A 1 118 ? -1.979 13.942 -6.912 1.00 95.88 118 ARG A C 1
ATOM 920 O O . ARG A 1 118 ? -2.101 13.992 -5.695 1.00 95.88 118 ARG A O 1
ATOM 927 N N . SER A 1 119 ? -2.347 12.869 -7.606 1.00 92.75 119 SER A N 1
ATOM 928 C CA . SER A 1 119 ? -2.781 11.625 -6.958 1.00 92.75 119 SER A CA 1
ATOM 929 C C . SER A 1 119 ? -1.621 10.960 -6.200 1.00 92.75 119 SER A C 1
ATOM 931 O O . SER A 1 119 ? -0.503 10.987 -6.720 1.00 92.75 119 SER A O 1
ATOM 933 N N . PRO A 1 120 ? -1.844 10.369 -5.007 1.00 95.31 120 PRO A N 1
ATOM 934 C CA . PRO A 1 120 ? -0.799 9.714 -4.218 1.00 95.31 120 PRO A CA 1
ATOM 935 C C . PRO A 1 120 ? -0.504 8.286 -4.707 1.00 95.31 120 PRO A C 1
ATOM 937 O O . PRO A 1 120 ? -0.607 7.319 -3.956 1.00 95.31 120 PRO A O 1
ATOM 940 N N . ASP A 1 121 ? -0.206 8.126 -5.995 1.00 93.38 121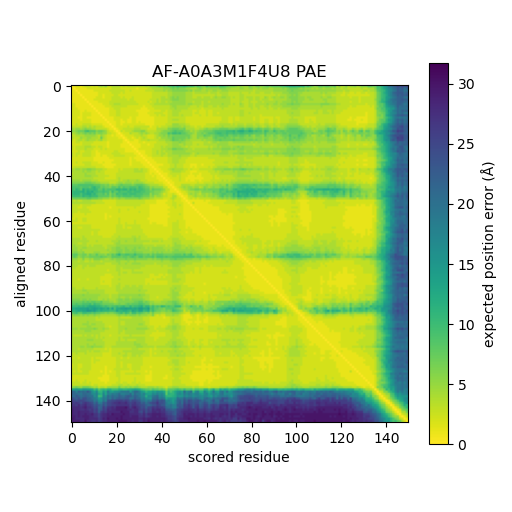 ASP A N 1
ATOM 941 C CA . ASP A 1 121 ? -0.159 6.802 -6.622 1.00 93.38 121 ASP A CA 1
ATOM 942 C C . ASP A 1 121 ? 1.008 5.932 -6.109 1.00 93.38 121 ASP A C 1
ATOM 944 O O . ASP A 1 121 ? 0.858 4.712 -6.020 1.00 93.38 121 ASP A O 1
ATOM 948 N N . TYR A 1 122 ? 2.139 6.528 -5.698 1.00 95.81 122 TYR A N 1
ATOM 949 C CA . TYR A 1 122 ? 3.255 5.778 -5.102 1.00 95.81 122 TYR A CA 1
ATOM 950 C C . TYR A 1 122 ? 2.880 5.244 -3.719 1.00 95.81 122 TYR A C 1
ATOM 952 O O . TYR A 1 122 ? 3.129 4.077 -3.408 1.00 95.81 122 TYR A O 1
ATOM 960 N N . GLY A 1 123 ? 2.241 6.082 -2.902 1.00 95.75 123 GLY A N 1
ATOM 961 C CA . GLY A 1 123 ? 1.729 5.672 -1.599 1.00 95.75 123 GLY A CA 1
ATOM 962 C C . GLY A 1 123 ? 0.609 4.638 -1.713 1.00 95.75 123 GLY A C 1
ATOM 963 O O . GLY A 1 123 ? 0.563 3.705 -0.914 1.00 95.75 123 GLY A O 1
ATOM 964 N N . ASP A 1 124 ? -0.301 4.795 -2.683 1.00 93.88 124 ASP A N 1
ATOM 965 C CA . ASP A 1 124 ? -1.392 3.845 -2.947 1.00 93.88 124 ASP A CA 1
ATOM 966 C C . ASP A 1 124 ? -0.808 2.475 -3.330 1.00 93.88 124 ASP A C 1
ATOM 968 O O . ASP A 1 124 ? -1.176 1.460 -2.738 1.00 93.88 124 ASP A O 1
ATOM 972 N N . ALA A 1 125 ? 0.175 2.434 -4.234 1.00 94.00 125 ALA A N 1
ATOM 973 C CA . ALA A 1 125 ? 0.869 1.195 -4.585 1.00 94.00 125 ALA A CA 1
ATOM 974 C C . ALA A 1 125 ? 1.567 0.549 -3.373 1.00 94.00 125 ALA A C 1
ATOM 976 O O . ALA A 1 125 ? 1.464 -0.662 -3.165 1.00 94.00 125 ALA A O 1
ATOM 977 N N . PHE A 1 126 ? 2.243 1.351 -2.544 1.00 95.56 126 PHE A N 1
ATOM 978 C CA . PHE A 1 126 ? 2.939 0.857 -1.356 1.00 95.56 126 PHE A CA 1
ATOM 979 C C . PHE A 1 126 ? 1.979 0.255 -0.322 1.00 95.56 126 PHE A C 1
ATOM 981 O O . PHE A 1 126 ? 2.213 -0.855 0.159 1.00 95.56 126 PHE A O 1
ATOM 988 N N . MET A 1 127 ? 0.878 0.942 0.003 1.00 95.56 127 MET A N 1
ATOM 989 C CA . MET A 1 127 ? -0.089 0.429 0.979 1.00 95.56 127 MET A CA 1
ATOM 990 C C . MET A 1 127 ? -0.838 -0.799 0.454 1.00 95.56 127 MET A C 1
ATOM 992 O O . MET A 1 127 ? -1.061 -1.732 1.226 1.00 95.56 127 MET A O 1
ATOM 996 N N . MET A 1 128 ? -1.141 -0.868 -0.851 1.00 95.69 128 MET A N 1
ATOM 997 C CA . MET A 1 128 ? -1.806 -2.032 -1.449 1.00 95.69 128 MET A CA 1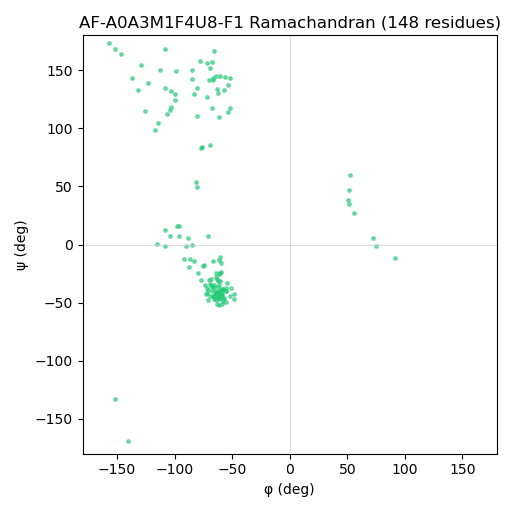
ATOM 998 C C . MET A 1 128 ? -0.983 -3.311 -1.311 1.00 95.69 128 MET A C 1
ATOM 1000 O O . MET A 1 128 ? -1.575 -4.383 -1.232 1.00 95.69 128 MET A O 1
ATOM 1004 N N . ARG A 1 129 ? 0.353 -3.237 -1.176 1.00 94.75 129 ARG A N 1
ATOM 1005 C CA . ARG A 1 129 ? 1.171 -4.405 -0.801 1.00 94.75 129 ARG A CA 1
ATOM 1006 C C . ARG A 1 129 ? 0.545 -5.104 0.407 1.00 94.75 129 ARG A C 1
ATOM 1008 O O . ARG A 1 129 ? 0.411 -6.328 0.407 1.00 94.75 129 ARG A O 1
ATOM 1015 N N . MET A 1 130 ? 0.162 -4.351 1.438 1.00 95.94 130 MET A N 1
ATOM 1016 C CA . MET A 1 130 ? -0.317 -4.915 2.702 1.00 95.94 130 MET A CA 1
ATOM 1017 C C . MET A 1 130 ? -1.552 -5.802 2.533 1.00 95.94 130 MET A C 1
ATOM 1019 O O . MET A 1 130 ? -1.825 -6.612 3.412 1.00 95.94 130 MET A O 1
ATOM 1023 N N . PHE A 1 131 ? -2.252 -5.728 1.397 1.00 95.44 131 PHE A N 1
ATOM 1024 C CA . PHE A 1 131 ? -3.277 -6.695 1.015 1.00 95.44 131 PHE A CA 1
ATOM 1025 C C . PHE A 1 131 ? -2.806 -8.149 1.162 1.00 95.44 131 PHE A C 1
ATOM 1027 O O . PHE A 1 131 ? -3.530 -8.983 1.700 1.00 95.44 131 PHE A O 1
ATOM 1034 N N . PHE A 1 132 ? -1.574 -8.460 0.751 1.00 93.94 132 PHE A N 1
ATOM 1035 C CA . PHE A 1 132 ? -1.040 -9.814 0.888 1.00 93.94 132 PHE A CA 1
ATOM 1036 C C . PHE A 1 132 ? -0.827 -10.204 2.342 1.00 93.94 132 PHE A C 1
ATOM 1038 O O . PHE A 1 132 ? -1.088 -11.343 2.687 1.00 93.94 132 PHE A O 1
ATOM 1045 N N . GLU A 1 133 ? -0.409 -9.269 3.192 1.00 92.62 133 GLU A N 1
ATOM 1046 C CA . GLU A 1 133 ? -0.210 -9.505 4.627 1.00 92.62 133 GLU A CA 1
ATOM 1047 C C . GLU A 1 133 ? -1.541 -9.724 5.359 1.00 92.62 133 GLU A C 1
ATOM 1049 O O . GLU A 1 133 ? -1.606 -10.502 6.302 1.00 92.62 133 GLU A O 1
ATOM 1054 N N . LEU A 1 134 ? -2.608 -9.052 4.915 1.00 90.88 134 LEU A N 1
ATOM 1055 C CA . LEU A 1 134 ? -3.956 -9.203 5.470 1.00 90.88 134 LEU A CA 1
ATOM 1056 C C . LEU A 1 134 ? -4.649 -10.480 4.992 1.00 90.88 134 LEU A C 1
ATOM 1058 O O . LEU A 1 134 ? -5.466 -11.039 5.712 1.00 90.88 134 LEU A O 1
ATOM 1062 N N . THR A 1 135 ? -4.333 -10.934 3.779 1.00 85.12 135 THR A N 1
ATOM 1063 C CA . THR A 1 135 ? -4.939 -12.141 3.210 1.00 85.12 135 THR A CA 1
ATOM 1064 C C . THR A 1 135 ? -4.198 -13.415 3.583 1.00 85.12 135 THR A C 1
ATOM 1066 O O . THR A 1 135 ? -4.829 -14.459 3.514 1.00 85.12 135 THR A O 1
ATOM 1069 N N . GLN A 1 136 ? -2.926 -13.384 4.024 1.00 71.31 136 GLN A N 1
ATOM 1070 C CA . GLN A 1 136 ? -2.201 -14.605 4.444 1.00 71.31 136 GLN A CA 1
ATOM 1071 C C . GLN A 1 136 ? -2.943 -15.398 5.526 1.00 71.31 136 GLN A C 1
ATOM 1073 O O . GLN A 1 136 ? -2.893 -16.626 5.507 1.00 71.31 136 GLN A O 1
ATOM 1078 N N . ASP A 1 137 ? -3.672 -14.715 6.414 1.00 53.03 137 ASP A N 1
ATOM 1079 C CA . ASP A 1 137 ? -4.480 -15.361 7.450 1.00 53.03 137 ASP A CA 1
ATOM 1080 C C . ASP A 1 137 ? -5.560 -16.281 6.855 1.00 53.03 137 ASP A C 1
ATOM 1082 O O . ASP A 1 137 ? -5.853 -17.308 7.455 1.00 53.03 137 ASP A O 1
ATOM 1086 N N . GLU A 1 138 ? -6.103 -15.987 5.664 1.00 49.44 138 GLU A N 1
ATOM 1087 C CA . GLU A 1 138 ? -7.083 -16.854 4.984 1.00 49.44 138 GLU A CA 1
ATOM 1088 C C . GLU A 1 138 ? -6.453 -18.157 4.461 1.00 49.44 138 GLU A C 1
ATOM 1090 O O . GLU A 1 138 ? -7.108 -19.197 4.445 1.00 49.44 138 GLU A O 1
ATOM 1095 N N . TRP A 1 139 ? -5.168 -18.136 4.084 1.00 45.81 139 TRP A N 1
ATOM 1096 C CA . TRP A 1 139 ? -4.452 -19.315 3.568 1.00 45.81 139 TRP A CA 1
ATOM 1097 C C . TRP A 1 139 ? -4.094 -20.311 4.672 1.00 45.81 139 TRP A C 1
ATOM 1099 O O . TRP A 1 139 ? -3.831 -21.476 4.384 1.00 45.81 139 TRP A O 1
ATOM 1109 N N . MET A 1 140 ? -4.108 -19.868 5.930 1.00 37.91 140 MET A N 1
ATOM 1110 C CA . MET A 1 140 ? -3.858 -20.710 7.099 1.00 37.91 140 MET A CA 1
ATOM 1111 C C . MET A 1 140 ? -5.144 -21.341 7.665 1.00 37.91 140 MET A C 1
ATOM 1113 O O . MET A 1 140 ? -5.059 -22.109 8.619 1.00 37.91 140 MET A O 1
ATOM 1117 N N . VAL A 1 141 ? -6.325 -21.059 7.087 1.00 42.91 141 VAL A N 1
ATOM 1118 C CA . VAL A 1 141 ? -7.623 -21.631 7.521 1.00 42.91 141 VAL A CA 1
ATOM 1119 C C . VAL A 1 141 ? -8.037 -22.863 6.706 1.00 42.91 141 VAL A C 1
ATOM 1121 O O . VAL A 1 141 ? -9.179 -23.312 6.779 1.00 42.91 141 VAL A O 1
ATOM 1124 N N . PHE A 1 142 ? -7.120 -23.477 5.957 1.00 43.00 142 PHE A N 1
ATOM 1125 C CA . PHE A 1 142 ? -7.316 -24.872 5.576 1.00 43.00 142 PHE A CA 1
ATOM 1126 C C . PHE A 1 142 ? -6.992 -25.730 6.800 1.00 43.00 142 PHE A C 1
ATOM 1128 O O . PHE A 1 142 ? -5.869 -26.202 6.961 1.00 43.00 142 PHE A O 1
ATOM 1135 N N . GLU A 1 143 ? -7.973 -25.902 7.692 1.00 43.50 143 GLU A N 1
ATOM 1136 C CA . GLU A 1 143 ? -7.956 -27.054 8.589 1.00 43.50 143 GLU A CA 1
ATOM 1137 C C . GLU A 1 143 ? -7.820 -28.293 7.704 1.00 43.50 143 GLU A C 1
ATOM 1139 O O . GLU A 1 143 ? -8.692 -28.594 6.885 1.00 43.50 143 GLU A O 1
ATOM 1144 N N . ASP A 1 144 ? -6.690 -28.982 7.836 1.00 44.94 144 ASP A N 1
ATOM 1145 C CA . ASP A 1 144 ? -6.551 -30.342 7.353 1.00 44.94 144 ASP A CA 1
ATOM 1146 C C . ASP A 1 144 ? -7.733 -31.157 7.916 1.00 44.94 144 ASP A C 1
ATOM 1148 O O . ASP A 1 144 ? -7.821 -31.314 9.139 1.00 44.94 144 ASP A O 1
ATOM 1152 N N . PRO A 1 145 ? -8.627 -31.717 7.076 1.00 50.03 145 PRO A N 1
ATOM 1153 C CA . PRO A 1 145 ? -9.716 -32.570 7.550 1.00 50.03 145 PRO A CA 1
ATOM 1154 C C . PRO A 1 145 ? -9.213 -33.821 8.291 1.00 50.03 145 PRO A C 1
ATOM 1156 O O . PRO A 1 145 ? -10.011 -34.555 8.873 1.00 50.03 145 PRO A O 1
ATOM 1159 N N . THR A 1 146 ? -7.907 -34.098 8.230 1.00 60.12 146 THR A N 1
ATOM 1160 C CA . THR A 1 146 ? -7.249 -35.294 8.756 1.00 60.12 146 THR A CA 1
ATOM 1161 C C . THR A 1 146 ? -6.255 -35.037 9.896 1.00 60.12 146 THR A C 1
ATOM 1163 O O . THR A 1 146 ? -5.710 -35.999 10.436 1.00 60.12 146 THR A O 1
ATOM 1166 N N . GLY A 1 147 ? -6.066 -33.786 10.335 1.00 44.62 147 GLY A N 1
ATOM 1167 C CA . GLY A 1 147 ? -5.288 -33.437 11.532 1.00 44.62 147 GLY A CA 1
ATOM 1168 C C . GLY A 1 147 ? -3.869 -34.021 11.624 1.00 44.62 147 GLY A C 1
ATOM 1169 O O . GLY A 1 147 ? -3.431 -34.346 12.729 1.00 44.62 147 GLY A O 1
ATOM 1170 N N . THR A 1 148 ? -3.141 -34.175 10.516 1.00 36.88 148 THR A N 1
ATOM 1171 C CA . THR A 1 148 ? -1.780 -34.732 10.531 1.00 36.88 148 THR A CA 1
ATOM 1172 C C . THR A 1 148 ? -0.754 -33.688 10.102 1.00 36.88 148 THR A C 1
ATOM 1174 O O . THR A 1 148 ? -0.598 -33.370 8.927 1.00 36.88 148 THR A O 1
ATOM 1177 N N . ILE A 1 149 ? -0.021 -33.172 11.091 1.00 37.53 149 ILE A N 1
ATOM 1178 C CA . ILE A 1 149 ? 1.154 -32.316 10.899 1.00 37.53 149 ILE A CA 1
ATOM 1179 C C . ILE A 1 149 ? 2.304 -33.182 10.360 1.00 37.53 149 ILE A C 1
ATOM 1181 O O . ILE A 1 149 ? 2.658 -34.181 10.993 1.00 37.53 149 ILE A O 1
ATOM 1185 N N . PHE A 1 150 ? 2.904 -32.772 9.241 1.00 35.16 150 PHE A N 1
ATOM 1186 C CA . PHE A 1 150 ? 4.276 -33.128 8.861 1.00 35.16 150 PHE A CA 1
ATOM 1187 C C . PHE A 1 150 ? 5.158 -31.885 8.932 1.00 35.16 150 PHE A C 1
ATOM 1189 O O . PHE A 1 150 ? 4.685 -30.812 8.492 1.00 35.16 150 PHE A O 1
#

Sequence (150 aa):
IQALMEQYDIPPSRVVIDEDGVGGGVVDEIEGVKGFVNNSKPIPEQGVKRNYANLKSQCTFKAADYINQEKISVYKEIPEHIKEGLITDIEQYQMKDPDKDGKLAILTKDAIKQNIGRSPDYGDAFMMRMFFELTQDEWMVFEDPTGTIF